Protein AF-A0A7V1JK53-F1 (afdb_monomer)

Structure (mmCIF, N/CA/C/O backbone):
data_AF-A0A7V1JK53-F1
#
_entry.id  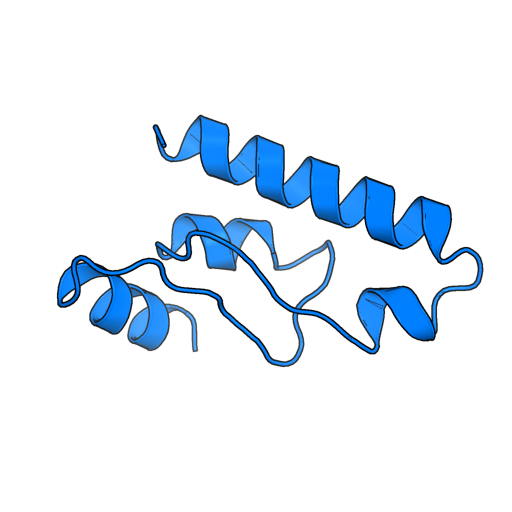 AF-A0A7V1JK53-F1
#
loop_
_atom_site.group_PDB
_atom_site.id
_atom_site.type_symbol
_atom_site.label_atom_id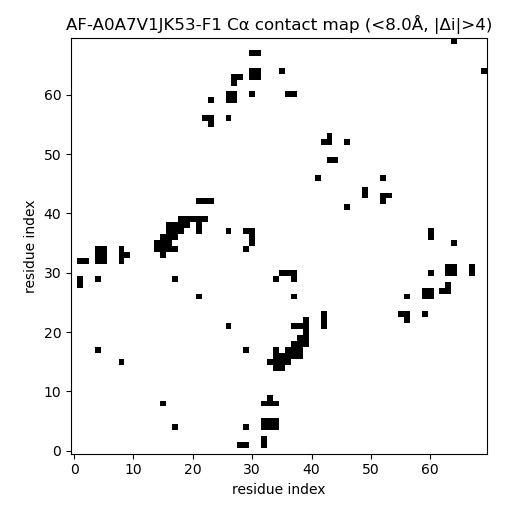
_atom_site.label_alt_id
_atom_site.label_comp_id
_atom_site.label_asym_id
_atom_site.label_entity_id
_atom_site.label_seq_id
_atom_site.pdbx_PDB_ins_code
_atom_site.Cartn_x
_atom_site.Cartn_y
_atom_site.Cartn_z
_atom_site.occupancy
_atom_site.B_iso_or_equiv
_atom_site.auth_seq_id
_atom_site.auth_comp_id
_atom_site.auth_asym_id
_atom_site.auth_atom_id
_atom_site.pdbx_PDB_model_num
ATOM 1 N N . GLY A 1 1 ? -14.472 -3.279 -2.982 1.00 84.81 1 GLY A N 1
ATOM 2 C CA . GLY A 1 1 ? -14.198 -1.873 -3.347 1.00 84.81 1 GLY A CA 1
ATOM 3 C C . GLY A 1 1 ? -13.909 -1.068 -2.095 1.00 84.81 1 GLY A C 1
ATOM 4 O O . GLY A 1 1 ? -13.899 -1.661 -1.020 1.00 84.81 1 GLY A O 1
ATOM 5 N N . LEU A 1 2 ? -13.671 0.241 -2.220 1.00 97.31 2 LEU A N 1
ATOM 6 C CA . LEU A 1 2 ? -13.286 1.098 -1.089 1.00 97.31 2 LEU A CA 1
ATOM 7 C C . LEU A 1 2 ? -14.400 1.234 -0.040 1.00 97.31 2 LEU A C 1
ATOM 9 O O . LEU A 1 2 ? -14.103 1.218 1.149 1.00 97.31 2 LEU A O 1
ATOM 13 N N . GLU A 1 3 ? -15.671 1.275 -0.446 1.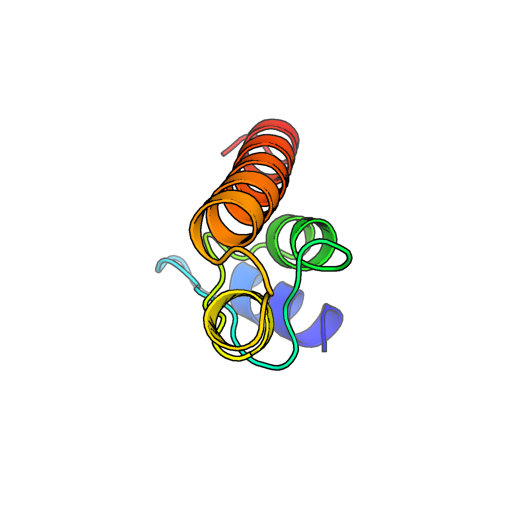00 97.94 3 GLU A N 1
ATOM 14 C CA . GLU A 1 3 ? -16.800 1.373 0.488 1.00 97.94 3 GLU A CA 1
ATOM 15 C C . GLU A 1 3 ? -16.884 0.142 1.396 1.00 97.94 3 GLU A C 1
ATOM 17 O O . GLU A 1 3 ? -16.993 0.267 2.613 1.00 97.94 3 GLU A O 1
ATOM 22 N N . GLY A 1 4 ? -16.766 -1.054 0.809 1.00 98.06 4 GLY A N 1
ATOM 23 C CA . GLY A 1 4 ? -16.758 -2.307 1.567 1.00 98.06 4 GLY A CA 1
ATOM 24 C C . GLY A 1 4 ? -15.529 -2.440 2.471 1.00 98.06 4 GLY A C 1
ATOM 25 O O . GLY A 1 4 ? -15.641 -2.942 3.584 1.00 98.06 4 GLY A O 1
ATOM 26 N N . LEU A 1 5 ? -14.366 -1.938 2.036 1.00 98.25 5 LEU A N 1
ATOM 27 C CA . LEU A 1 5 ? -13.183 -1.852 2.897 1.00 98.25 5 LEU A CA 1
ATOM 28 C C . LEU A 1 5 ? -13.460 -0.952 4.110 1.00 98.25 5 LEU A C 1
ATOM 30 O O . LEU A 1 5 ? -13.214 -1.367 5.239 1.00 98.25 5 LEU A O 1
ATOM 34 N N . ALA A 1 6 ? -14.038 0.230 3.890 1.00 98.19 6 ALA A N 1
ATOM 35 C CA . ALA A 1 6 ? -14.383 1.160 4.961 1.00 98.19 6 ALA A CA 1
ATOM 36 C C . ALA A 1 6 ? -15.457 0.621 5.910 1.00 98.19 6 ALA A C 1
ATOM 38 O O . ALA A 1 6 ? -15.458 0.918 7.105 1.00 98.19 6 ALA A O 1
ATOM 39 N N . GLU A 1 7 ? -16.396 -0.175 5.409 1.00 98.38 7 GLU A N 1
ATOM 40 C CA . GLU A 1 7 ? -17.334 -0.906 6.252 1.00 98.38 7 GLU A CA 1
ATOM 41 C C . GLU A 1 7 ? -16.612 -1.920 7.144 1.00 98.38 7 GLU A C 1
ATOM 43 O O . GLU A 1 7 ? -16.790 -1.870 8.358 1.00 98.38 7 GL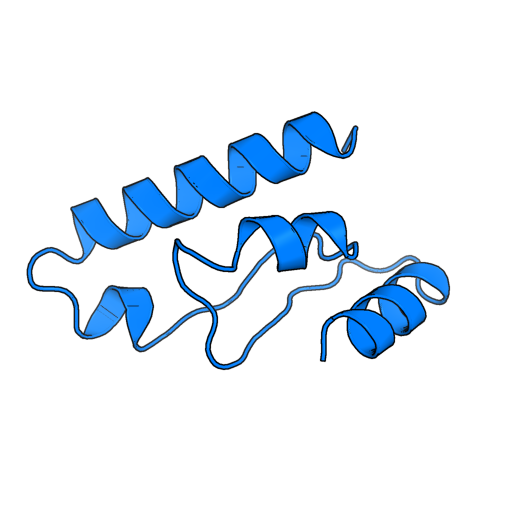U A O 1
ATOM 48 N N . VAL A 1 8 ? -15.745 -2.769 6.587 1.00 97.94 8 VAL A N 1
ATOM 49 C CA . VAL A 1 8 ? -14.980 -3.753 7.369 1.00 97.94 8 VAL A CA 1
ATOM 50 C C . VAL A 1 8 ? -14.118 -3.068 8.429 1.00 97.94 8 VAL A C 1
ATOM 52 O O . VAL A 1 8 ? -14.208 -3.427 9.601 1.00 97.94 8 VAL A O 1
ATOM 55 N N . CYS A 1 9 ? -13.351 -2.041 8.052 1.00 97.31 9 CYS A N 1
ATOM 56 C CA . CYS A 1 9 ? -12.483 -1.295 8.967 1.00 97.31 9 CYS A CA 1
ATOM 57 C C . CYS A 1 9 ? -13.245 -0.651 10.139 1.00 97.31 9 CYS A C 1
ATOM 59 O O . CYS A 1 9 ? -12.678 -0.500 11.214 1.00 97.31 9 CYS A O 1
ATOM 61 N N . ARG A 1 10 ? -14.527 -0.295 9.969 1.00 97.38 10 ARG A N 1
ATOM 62 C CA . ARG A 1 10 ? -15.364 0.249 11.058 1.00 97.38 10 ARG A CA 1
ATOM 63 C C . ARG A 1 10 ? -15.887 -0.811 12.030 1.00 97.38 10 ARG A C 1
ATOM 65 O O . ARG A 1 10 ? -16.258 -0.458 13.145 1.00 97.38 10 ARG A O 1
ATOM 72 N N . HIS A 1 11 ? -15.943 -2.078 11.623 1.00 98.06 11 HIS A N 1
ATOM 73 C CA . HIS A 1 11 ? -16.522 -3.166 12.421 1.00 98.06 11 HIS A CA 1
ATOM 74 C C . HIS A 1 11 ? -15.485 -4.023 13.149 1.00 98.06 11 HIS A C 1
ATOM 76 O O . HIS A 1 11 ? -15.855 -4.861 13.972 1.00 98.06 11 HIS A O 1
ATOM 82 N N . VAL A 1 12 ? -14.197 -3.839 12.861 1.00 97.69 12 VAL A N 1
ATOM 83 C CA . VAL A 1 12 ? -13.118 -4.620 13.469 1.00 97.69 12 VAL A CA 1
ATOM 84 C C . VAL A 1 12 ? -12.133 -3.710 14.187 1.00 97.69 12 VAL A C 1
ATOM 86 O O . VAL A 1 12 ? -11.902 -2.577 13.785 1.00 97.69 12 VAL A O 1
ATOM 89 N N . SER A 1 13 ? -11.533 -4.221 15.259 1.00 96.19 13 SER A N 1
ATOM 90 C CA . SER A 1 13 ? -10.484 -3.516 16.011 1.00 96.19 13 SER A CA 1
ATOM 91 C C . SER A 1 13 ? -9.086 -4.096 15.772 1.00 96.19 13 SER A C 1
ATOM 93 O O . SER A 1 13 ? -8.119 -3.635 16.371 1.00 96.19 13 SER A O 1
ATOM 95 N N . ILE A 1 14 ? -8.977 -5.132 14.934 1.00 97.69 14 ILE A N 1
ATOM 96 C CA . ILE A 1 14 ? -7.693 -5.713 14.525 1.00 97.69 14 ILE A CA 1
ATOM 97 C C . ILE A 1 14 ? -7.105 -4.938 13.338 1.00 97.69 14 ILE A C 1
ATOM 99 O O . ILE A 1 14 ? -7.876 -4.373 12.561 1.00 97.69 14 ILE A O 1
ATOM 103 N N . PRO A 1 15 ? -5.772 -4.954 13.146 1.00 97.62 15 PRO A N 1
ATOM 104 C CA . PRO A 1 15 ? -5.152 -4.316 11.991 1.00 97.62 15 PRO A CA 1
ATOM 105 C C . PRO A 1 15 ? -5.664 -4.876 10.657 1.00 97.62 15 PRO A C 1
ATOM 107 O O . PRO A 1 15 ? -5.737 -6.096 10.481 1.00 97.62 15 PRO A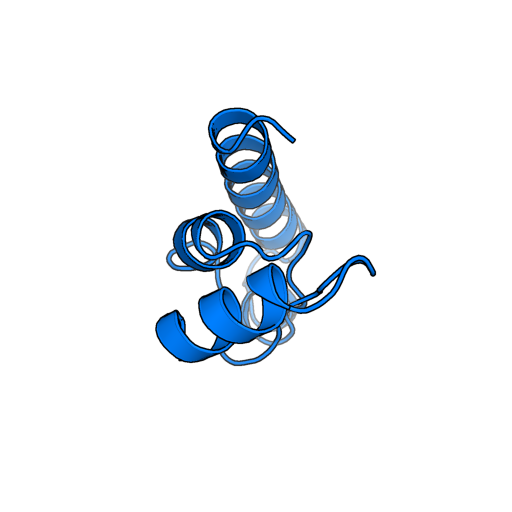 O 1
ATOM 110 N N . VAL A 1 16 ? -5.959 -3.995 9.698 1.00 98.06 16 VAL A N 1
ATOM 111 C CA . VAL A 1 16 ? -6.457 -4.359 8.361 1.00 98.06 16 VAL A CA 1
ATOM 112 C C . VAL A 1 16 ? -5.426 -4.023 7.287 1.00 98.06 16 VAL A C 1
ATOM 114 O O . VAL A 1 16 ? -5.001 -2.878 7.145 1.00 98.06 16 VAL A O 1
ATOM 117 N N . VAL A 1 17 ? -5.065 -5.016 6.472 1.00 98.19 17 VAL A N 1
ATOM 118 C CA . VAL A 1 17 ? -4.209 -4.836 5.291 1.00 98.19 17 VAL A CA 1
ATOM 119 C C . VAL A 1 17 ? -5.015 -5.132 4.033 1.00 98.19 17 VAL A C 1
ATOM 121 O O . VAL A 1 17 ? -5.545 -6.230 3.872 1.00 98.19 17 VAL A O 1
ATOM 124 N N . ALA A 1 18 ? -5.094 -4.159 3.128 1.00 98.19 18 ALA A N 1
ATOM 125 C CA . ALA A 1 18 ? -5.797 -4.310 1.857 1.00 98.19 18 ALA A CA 1
ATOM 126 C C . ALA A 1 18 ? -4.877 -4.882 0.765 1.00 98.19 18 ALA A C 1
ATOM 128 O O . ALA A 1 18 ? -3.687 -4.571 0.713 1.00 98.19 18 ALA A O 1
ATOM 129 N N . ILE A 1 19 ? -5.432 -5.688 -0.143 1.00 97.94 19 ILE A N 1
ATOM 130 C CA . ILE A 1 19 ? -4.717 -6.283 -1.280 1.00 97.94 19 ILE A CA 1
ATOM 131 C C . ILE A 1 19 ? -5.602 -6.297 -2.532 1.00 97.94 19 ILE A C 1
ATOM 133 O O . ILE A 1 19 ? -6.826 -6.359 -2.433 1.00 97.94 19 ILE A O 1
ATOM 137 N N . GLY A 1 20 ? -4.968 -6.282 -3.709 1.00 95.88 20 GLY A N 1
ATOM 138 C CA . GLY A 1 20 ? -5.622 -6.456 -5.011 1.00 95.88 20 GLY A CA 1
ATOM 139 C C . GLY A 1 20 ? -5.634 -5.176 -5.845 1.00 95.88 20 GLY A C 1
ATOM 140 O O . GLY A 1 20 ? -6.356 -4.236 -5.544 1.00 95.88 20 GLY A O 1
ATOM 141 N N . GLY A 1 21 ? -4.825 -5.136 -6.910 1.00 96.75 21 GLY A N 1
ATOM 142 C CA . GLY A 1 21 ? -4.779 -3.996 -7.840 1.00 96.75 21 GLY A CA 1
ATOM 143 C C . GLY A 1 21 ? -4.265 -2.675 -7.244 1.00 96.75 21 GLY A C 1
ATOM 144 O O . GLY A 1 21 ? -4.468 -1.618 -7.841 1.00 96.75 21 GLY A O 1
ATOM 145 N N . ILE A 1 22 ? -3.615 -2.713 -6.078 1.00 98.31 22 ILE A N 1
ATOM 146 C CA . ILE A 1 22 ? -3.108 -1.517 -5.394 1.00 98.31 22 ILE A CA 1
ATOM 147 C C . ILE A 1 22 ? -1.775 -1.067 -6.012 1.00 98.31 22 ILE A C 1
ATOM 149 O O . ILE A 1 22 ? -0.921 -1.895 -6.335 1.00 98.31 22 ILE A O 1
ATOM 153 N N . ASN A 1 23 ? -1.602 0.244 -6.169 1.00 98.00 23 ASN A N 1
ATOM 154 C CA . ASN A 1 23 ? -0.399 0.911 -6.666 1.00 98.00 23 ASN A CA 1
ATOM 155 C C . ASN A 1 23 ? -0.265 2.332 -6.071 1.00 98.00 23 ASN A C 1
ATOM 157 O O . ASN A 1 23 ? -1.076 2.755 -5.247 1.00 98.00 23 ASN A O 1
ATOM 161 N N . GLU A 1 24 ? 0.760 3.080 -6.486 1.00 97.12 24 GLU A N 1
ATOM 162 C CA . GLU A 1 24 ? 1.050 4.432 -5.977 1.00 97.12 24 GLU A CA 1
ATOM 163 C C . GLU A 1 24 ? -0.074 5.459 -6.216 1.00 97.12 24 GLU A C 1
ATOM 165 O O . GLU A 1 24 ? -0.158 6.441 -5.486 1.00 97.12 24 GLU A O 1
ATOM 170 N N . HIS A 1 25 ? -0.973 5.226 -7.177 1.00 97.81 25 HIS A N 1
ATOM 171 C CA . HIS A 1 25 ? -2.064 6.149 -7.503 1.00 97.81 25 HIS A CA 1
ATOM 172 C C . HIS A 1 25 ? -3.329 5.930 -6.664 1.00 97.81 25 HIS A C 1
ATOM 174 O O . HIS A 1 25 ? -4.147 6.840 -6.564 1.00 97.81 25 HIS A O 1
ATOM 180 N N . ASN A 1 26 ? -3.520 4.743 -6.074 1.00 98.19 26 ASN A N 1
ATOM 181 C CA . ASN A 1 26 ? -4.727 4.417 -5.300 1.00 98.19 26 ASN A CA 1
ATOM 182 C C . ASN A 1 26 ? -4.456 4.044 -3.832 1.00 98.19 26 ASN A C 1
ATOM 184 O O . ASN A 1 26 ? -5.399 3.993 -3.044 1.00 98.19 26 ASN A O 1
ATOM 188 N N . ALA A 1 27 ? -3.196 3.834 -3.435 1.00 98.31 27 ALA A N 1
ATOM 189 C CA . ALA A 1 27 ? -2.849 3.454 -2.067 1.00 98.31 27 ALA A CA 1
ATOM 190 C C . ALA A 1 27 ? -3.315 4.477 -1.015 1.00 98.31 27 ALA A C 1
ATOM 192 O O . ALA A 1 27 ? -3.737 4.070 0.064 1.00 98.31 27 ALA A O 1
ATOM 193 N N . ALA A 1 28 ? -3.302 5.778 -1.328 1.00 98.38 28 ALA A N 1
ATOM 194 C CA . ALA A 1 28 ? -3.802 6.811 -0.417 1.00 98.38 28 ALA A CA 1
ATOM 195 C C . ALA A 1 28 ? -5.284 6.599 -0.071 1.00 98.38 28 ALA A C 1
ATOM 197 O O . ALA A 1 28 ? -5.621 6.474 1.102 1.00 98.38 28 ALA A O 1
ATOM 198 N N . ALA A 1 29 ? -6.142 6.428 -1.082 1.00 98.38 29 ALA A N 1
ATOM 199 C CA . ALA A 1 29 ? -7.574 6.197 -0.892 1.00 98.38 29 ALA A CA 1
ATOM 200 C C . ALA A 1 29 ? -7.867 4.905 -0.105 1.00 98.38 29 ALA A C 1
ATOM 202 O O . ALA A 1 29 ? -8.833 4.830 0.649 1.00 98.38 29 ALA A O 1
ATOM 203 N N . VAL A 1 30 ? -7.019 3.881 -0.251 1.00 98.38 30 VAL A N 1
ATOM 204 C CA . VAL A 1 30 ? -7.122 2.627 0.513 1.00 98.38 30 VAL A CA 1
ATOM 205 C C . VAL A 1 30 ? -6.831 2.848 2.001 1.00 98.38 30 VAL A C 1
ATOM 207 O O . VAL A 1 30 ? -7.550 2.325 2.852 1.00 98.38 30 VAL A O 1
ATOM 210 N N . ILE A 1 31 ? -5.803 3.636 2.322 1.00 98.38 31 ILE A N 1
ATOM 211 C CA . ILE A 1 31 ? -5.485 4.005 3.707 1.00 98.38 31 ILE A CA 1
ATOM 212 C C . ILE A 1 31 ? -6.566 4.923 4.287 1.00 98.38 31 ILE A C 1
ATOM 214 O O . ILE A 1 31 ? -7.013 4.704 5.409 1.00 98.38 31 ILE A O 1
ATOM 218 N N . GLU A 1 32 ? -7.030 5.913 3.523 1.00 97.62 32 GLU A N 1
ATOM 219 C CA . GLU A 1 32 ? -8.115 6.825 3.913 1.00 97.62 32 GLU A CA 1
ATOM 220 C C . GLU A 1 32 ? -9.433 6.084 4.172 1.00 97.62 32 GLU A C 1
ATOM 222 O O . GLU A 1 32 ? -10.166 6.441 5.093 1.00 97.62 32 GLU A O 1
ATOM 227 N N . ALA A 1 33 ? -9.699 5.000 3.435 1.00 97.56 33 ALA A N 1
ATOM 228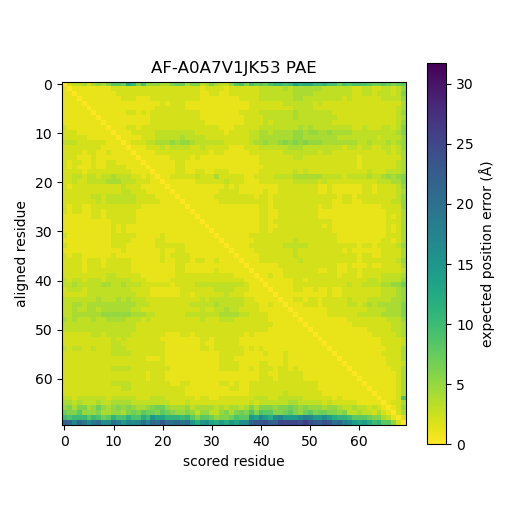 C CA . ALA A 1 33 ? -10.832 4.110 3.682 1.00 97.56 33 ALA A CA 1
ATOM 229 C C . ALA A 1 33 ? -10.726 3.339 5.012 1.00 97.56 33 ALA A C 1
ATOM 231 O O . ALA A 1 33 ? -11.705 2.742 5.445 1.00 97.56 33 ALA A O 1
ATOM 232 N N . GLY A 1 34 ? -9.574 3.358 5.684 1.00 97.56 34 GLY A N 1
ATOM 233 C CA . GLY A 1 34 ? -9.403 2.814 7.029 1.00 97.56 34 GLY A CA 1
ATOM 234 C C . GLY A 1 34 ? -8.408 1.663 7.136 1.00 97.56 34 GLY A C 1
ATOM 235 O O . GLY A 1 34 ? -8.200 1.174 8.245 1.00 97.56 34 GLY A O 1
ATOM 236 N N . ALA A 1 35 ? -7.782 1.236 6.035 1.00 98.19 35 ALA A N 1
ATOM 237 C CA . ALA A 1 35 ? -6.734 0.224 6.102 1.00 98.19 35 ALA A CA 1
ATOM 238 C C . ALA A 1 35 ? -5.488 0.758 6.829 1.00 98.19 35 ALA A C 1
ATOM 240 O O . ALA A 1 35 ? -5.088 1.916 6.685 1.00 98.19 35 ALA A O 1
ATOM 241 N N . ASP A 1 36 ? -4.828 -0.117 7.580 1.00 97.75 36 ASP A N 1
ATOM 242 C CA . ASP A 1 36 ? -3.584 0.185 8.293 1.00 97.75 36 ASP A CA 1
ATOM 243 C C . ASP A 1 36 ? -2.349 -0.045 7.420 1.00 97.75 36 ASP A C 1
ATOM 245 O O . ASP A 1 36 ? -1.276 0.504 7.679 1.00 97.75 36 ASP A O 1
ATOM 249 N N . GLY A 1 37 ? -2.510 -0.823 6.349 1.00 97.62 37 GLY A N 1
ATOM 250 C CA . GLY A 1 37 ? -1.476 -1.062 5.360 1.00 97.62 37 GLY A CA 1
ATOM 251 C C . GLY A 1 37 ? -2.020 -1.595 4.041 1.00 97.62 37 GLY A C 1
ATOM 252 O O . GLY A 1 37 ? -3.208 -1.886 3.887 1.00 97.62 37 GLY A O 1
ATOM 253 N N . VAL A 1 38 ? -1.108 -1.748 3.083 1.00 98.44 38 VAL A N 1
ATOM 254 C CA . VAL A 1 38 ? -1.397 -2.308 1.762 1.00 98.44 38 VAL A CA 1
ATOM 255 C C . VAL A 1 38 ? -0.398 -3.402 1.411 1.00 98.44 38 VAL A C 1
ATOM 257 O O . VAL A 1 38 ? 0.784 -3.308 1.741 1.00 98.44 38 VAL A O 1
ATOM 260 N N . ALA A 1 39 ? -0.873 -4.421 0.705 1.00 98.19 39 ALA A N 1
ATOM 261 C CA . ALA A 1 39 ? -0.055 -5.447 0.082 1.00 98.19 39 ALA A CA 1
ATOM 262 C C . ALA A 1 39 ? -0.131 -5.313 -1.445 1.00 98.19 39 ALA A C 1
ATOM 264 O O . ALA A 1 39 ? -1.207 -5.139 -2.024 1.00 98.19 39 ALA A O 1
ATOM 265 N N . VAL A 1 40 ? 1.025 -5.402 -2.105 1.00 97.75 40 VAL A N 1
ATOM 266 C CA . VAL A 1 40 ? 1.164 -5.249 -3.559 1.00 97.75 40 VAL A CA 1
ATOM 267 C C . VAL A 1 40 ? 2.093 -6.313 -4.135 1.00 97.7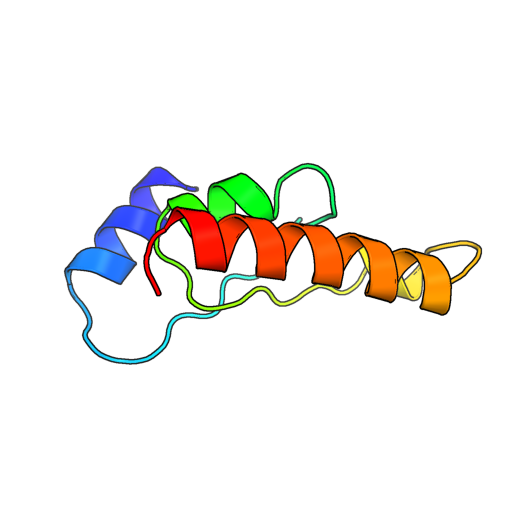5 40 VAL A C 1
ATOM 269 O O . VAL A 1 40 ? 2.994 -6.792 -3.452 1.00 97.75 40 VAL A O 1
ATOM 272 N N . VAL A 1 41 ? 1.889 -6.655 -5.410 1.00 97.44 41 VAL A N 1
ATOM 273 C CA . VAL A 1 41 ? 2.779 -7.554 -6.164 1.00 97.44 41 VAL A CA 1
ATOM 274 C C . VAL A 1 41 ? 3.241 -6.865 -7.443 1.00 97.44 41 VAL A C 1
ATOM 276 O O . VAL A 1 41 ? 4.374 -6.397 -7.510 1.00 97.44 41 VAL A O 1
ATOM 279 N N . SER A 1 42 ? 2.355 -6.731 -8.436 1.00 96.69 42 SER A N 1
ATOM 280 C CA . SER A 1 42 ? 2.706 -6.186 -9.755 1.00 96.69 42 SER A CA 1
ATOM 281 C C . SER A 1 42 ? 3.243 -4.756 -9.684 1.00 96.69 42 SER A C 1
ATOM 283 O O . SER A 1 42 ? 4.242 -4.461 -10.325 1.00 96.69 42 SER A O 1
ATOM 285 N N . ALA A 1 43 ? 2.673 -3.898 -8.832 1.00 96.62 43 ALA A N 1
ATOM 286 C CA . ALA A 1 43 ? 3.111 -2.506 -8.685 1.00 96.62 43 ALA A CA 1
ATOM 287 C C . ALA A 1 43 ? 4.597 -2.338 -8.303 1.00 96.62 43 ALA A C 1
ATOM 289 O O . ALA A 1 43 ? 5.163 -1.278 -8.553 1.00 96.62 43 ALA A O 1
ATOM 290 N N . ILE A 1 44 ? 5.226 -3.364 -7.715 1.00 97.94 44 ILE A N 1
ATOM 291 C CA . ILE A 1 44 ? 6.661 -3.364 -7.396 1.00 97.94 44 ILE A CA 1
ATOM 292 C C . ILE A 1 44 ? 7.416 -4.319 -8.317 1.00 97.94 44 ILE A C 1
ATOM 294 O O . ILE A 1 44 ? 8.372 -3.910 -8.962 1.00 97.94 44 ILE A O 1
ATOM 298 N N . VAL A 1 45 ? 7.000 -5.585 -8.395 1.00 97.56 45 VAL A N 1
ATOM 299 C CA . VAL A 1 45 ? 7.791 -6.654 -9.030 1.00 97.56 45 VAL A CA 1
ATOM 300 C C . VAL A 1 45 ? 7.933 -6.463 -10.543 1.00 97.56 45 VAL A C 1
ATOM 302 O O . VAL A 1 45 ? 8.918 -6.917 -11.115 1.00 97.56 45 VAL A O 1
ATOM 305 N N . THR A 1 46 ? 6.994 -5.774 -11.201 1.00 97.00 46 THR A N 1
ATOM 306 C CA . THR A 1 46 ? 7.081 -5.491 -12.644 1.00 97.00 46 THR A CA 1
ATOM 307 C C . THR A 1 46 ? 7.618 -4.092 -12.951 1.00 97.00 46 THR A C 1
ATOM 309 O O . THR A 1 46 ? 7.581 -3.669 -14.106 1.00 97.00 46 THR A O 1
ATOM 312 N N . ALA A 1 47 ? 8.071 -3.339 -11.945 1.00 97.69 47 ALA A N 1
ATOM 313 C CA . ALA A 1 47 ? 8.626 -2.010 -12.155 1.00 97.69 47 ALA A CA 1
ATOM 314 C C . ALA A 1 47 ? 10.051 -2.095 -12.740 1.00 97.69 47 ALA A C 1
ATOM 316 O O . ALA A 1 47 ? 10.819 -2.968 -12.338 1.00 97.69 47 ALA A O 1
ATOM 317 N N . PRO A 1 48 ? 10.453 -1.153 -13.617 1.00 97.62 48 PRO A N 1
ATOM 318 C CA . PRO A 1 48 ? 11.836 -1.067 -14.099 1.00 97.62 48 PRO A CA 1
ATOM 319 C C . PRO A 1 48 ? 12.861 -0.881 -12.972 1.00 97.62 48 PRO A C 1
ATOM 321 O O . PRO A 1 48 ? 13.988 -1.354 -13.067 1.00 97.62 48 PRO A O 1
ATOM 324 N N . ASP A 1 49 ? 12.451 -0.202 -11.897 1.00 98.25 49 ASP A N 1
ATOM 325 C CA . ASP A 1 49 ? 13.215 -0.047 -10.662 1.00 98.25 49 ASP A CA 1
ATOM 326 C C . ASP A 1 49 ? 12.309 -0.368 -9.467 1.00 98.25 49 ASP A C 1
ATOM 328 O O . ASP A 1 49 ? 11.471 0.438 -9.044 1.00 98.25 49 ASP A O 1
ATOM 332 N N . VAL A 1 50 ? 12.493 -1.571 -8.923 1.00 98.25 50 VAL A N 1
ATOM 333 C CA . VAL A 1 50 ? 11.728 -2.085 -7.781 1.00 98.25 50 VAL A CA 1
ATOM 334 C C . VAL A 1 50 ? 11.971 -1.274 -6.504 1.00 98.25 50 VAL A C 1
ATOM 336 O O . VAL A 1 50 ? 11.062 -1.119 -5.689 1.00 98.25 50 VAL A O 1
ATOM 339 N N . THR A 1 51 ? 13.170 -0.707 -6.336 1.00 98.50 51 THR A N 1
ATOM 340 C CA . THR A 1 51 ? 13.532 0.081 -5.151 1.00 98.50 51 THR A CA 1
ATOM 341 C C . THR A 1 51 ? 12.830 1.429 -5.188 1.00 98.50 51 THR A C 1
ATOM 343 O O . THR A 1 51 ? 12.255 1.861 -4.186 1.00 98.50 51 THR A O 1
ATOM 346 N N . ALA A 1 52 ? 12.836 2.087 -6.348 1.00 98.50 52 ALA A N 1
ATOM 347 C CA . ALA A 1 52 ? 12.129 3.344 -6.540 1.00 98.50 52 ALA A CA 1
ATOM 348 C C . ALA A 1 52 ? 10.608 3.165 -6.405 1.00 98.50 52 ALA A C 1
ATOM 350 O O . ALA A 1 52 ? 9.961 3.978 -5.746 1.00 98.50 52 ALA A O 1
ATOM 351 N N . ALA A 1 53 ? 10.041 2.087 -6.959 1.00 98.50 53 ALA A N 1
ATOM 352 C CA . ALA A 1 53 ? 8.615 1.778 -6.829 1.00 98.50 53 ALA A CA 1
ATOM 353 C C . ALA A 1 53 ? 8.202 1.528 -5.369 1.00 98.50 53 ALA A C 1
ATOM 355 O O . ALA A 1 53 ? 7.239 2.124 -4.883 1.00 98.50 53 ALA A O 1
ATOM 356 N N . ALA A 1 54 ? 8.968 0.711 -4.636 1.00 98.50 54 ALA A N 1
ATOM 357 C CA . ALA A 1 54 ? 8.723 0.469 -3.216 1.00 98.50 54 ALA A CA 1
ATOM 358 C C . ALA A 1 54 ? 8.820 1.761 -2.387 1.00 98.50 54 ALA A C 1
ATOM 360 O O . ALA A 1 54 ? 7.996 1.993 -1.502 1.00 98.50 54 ALA A O 1
ATOM 361 N N . ARG A 1 55 ? 9.797 2.628 -2.693 1.00 98.69 55 ARG A N 1
ATOM 362 C CA . ARG A 1 55 ? 9.976 3.917 -2.013 1.00 98.69 55 ARG A CA 1
ATOM 363 C C . ARG A 1 55 ? 8.784 4.850 -2.229 1.00 98.69 55 ARG A C 1
ATOM 365 O O . ARG A 1 55 ? 8.243 5.340 -1.242 1.00 98.69 55 ARG A O 1
ATOM 372 N N . ARG A 1 56 ? 8.342 5.038 -3.478 1.00 98.50 56 ARG A N 1
ATOM 373 C CA . ARG A 1 56 ? 7.176 5.881 -3.799 1.00 98.50 56 ARG A CA 1
ATOM 374 C C . ARG A 1 56 ? 5.914 5.380 -3.110 1.00 98.50 56 ARG A C 1
ATOM 376 O O . ARG A 1 56 ? 5.207 6.154 -2.472 1.00 98.50 56 ARG A O 1
ATOM 383 N N . LEU A 1 57 ? 5.657 4.072 -3.172 1.00 98.50 57 LEU A N 1
ATOM 384 C CA . LEU A 1 57 ? 4.492 3.488 -2.513 1.00 98.50 57 LEU A CA 1
ATOM 385 C C . LEU A 1 57 ? 4.536 3.698 -0.993 1.00 98.50 57 LEU A C 1
ATOM 387 O O . LEU A 1 57 ? 3.525 4.056 -0.391 1.00 98.50 57 LEU A O 1
ATOM 391 N N . ARG A 1 58 ? 5.712 3.525 -0.375 1.00 98.38 58 ARG A N 1
ATOM 392 C CA . ARG A 1 58 ? 5.905 3.799 1.051 1.00 98.38 58 ARG A CA 1
ATOM 393 C C . ARG A 1 58 ? 5.608 5.260 1.390 1.00 98.38 5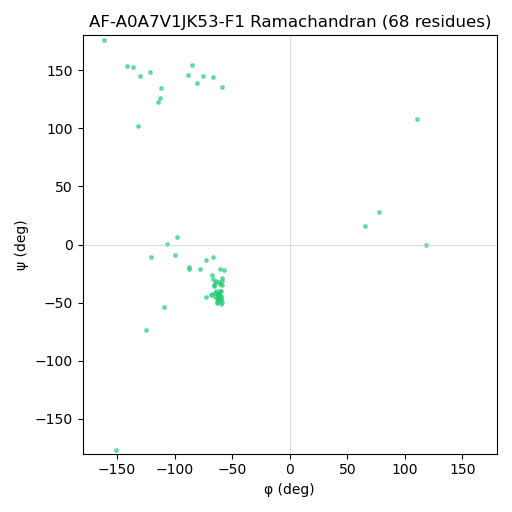8 ARG A C 1
ATOM 395 O O . ARG A 1 58 ? 4.923 5.510 2.374 1.00 98.38 58 ARG A O 1
ATOM 402 N N . GLU A 1 59 ? 6.104 6.210 0.602 1.00 98.50 59 GLU A N 1
ATOM 403 C CA . GLU A 1 59 ? 5.866 7.645 0.814 1.00 98.50 59 GLU A CA 1
ATOM 404 C C . GLU A 1 59 ? 4.372 7.991 0.768 1.00 98.50 59 GLU A C 1
ATOM 406 O O . GLU A 1 59 ? 3.884 8.683 1.662 1.00 98.50 59 GLU A O 1
ATOM 411 N N . VAL A 1 60 ? 3.632 7.444 -0.204 1.00 98.38 60 VAL A N 1
ATOM 412 C CA . VAL A 1 60 ? 2.174 7.623 -0.320 1.00 98.38 60 VAL A CA 1
ATO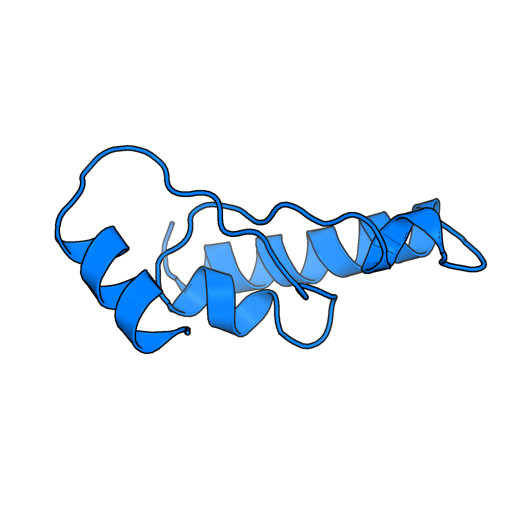M 413 C C . VAL A 1 60 ? 1.443 7.070 0.907 1.00 98.38 60 VAL A C 1
ATOM 415 O O . VAL A 1 60 ? 0.603 7.757 1.488 1.00 98.38 60 VAL A O 1
ATOM 418 N N . VAL A 1 61 ? 1.775 5.847 1.333 1.00 98.19 61 VAL A N 1
ATOM 419 C CA . VAL A 1 61 ? 1.134 5.196 2.489 1.00 98.19 61 VAL A CA 1
ATOM 420 C C . VAL A 1 61 ? 1.425 5.950 3.788 1.00 98.19 61 VAL A C 1
ATOM 422 O O . VAL A 1 61 ? 0.516 6.190 4.577 1.00 98.19 61 VAL A O 1
ATOM 425 N N . GLU A 1 62 ? 2.674 6.355 4.012 1.00 97.94 62 GLU A N 1
ATOM 426 C CA . GLU A 1 62 ? 3.084 7.118 5.198 1.00 97.94 62 GLU A CA 1
ATOM 427 C C . GLU A 1 62 ? 2.401 8.491 5.253 1.00 97.94 62 GLU A C 1
ATOM 429 O O . GLU A 1 62 ? 1.929 8.905 6.312 1.00 97.94 62 GLU A O 1
ATOM 434 N N . ALA A 1 63 ? 2.310 9.193 4.118 1.00 97.88 63 ALA A N 1
ATOM 435 C CA . ALA A 1 63 ? 1.607 10.470 4.034 1.00 97.88 63 ALA A CA 1
ATOM 436 C C . ALA A 1 63 ? 0.111 10.312 4.354 1.00 97.88 63 ALA A C 1
ATOM 438 O O . ALA A 1 63 ? -0.417 11.051 5.184 1.00 97.88 63 ALA A O 1
ATOM 439 N N . ALA A 1 64 ? -0.551 9.311 3.768 1.00 97.75 64 ALA A N 1
ATOM 440 C CA . ALA A 1 64 ? -1.967 9.046 4.015 1.00 97.75 64 ALA A CA 1
ATOM 441 C C . ALA A 1 64 ? -2.243 8.636 5.475 1.00 97.75 64 ALA A C 1
ATOM 443 O O . ALA A 1 64 ? -3.208 9.107 6.077 1.00 97.75 64 ALA A O 1
ATOM 444 N N . ARG A 1 65 ? -1.371 7.819 6.089 1.00 95.81 65 ARG A N 1
ATOM 445 C CA . ARG A 1 65 ? -1.500 7.433 7.507 1.00 95.81 65 ARG A CA 1
ATOM 446 C C . ARG A 1 65 ? -1.406 8.639 8.442 1.00 95.81 65 ARG A C 1
ATOM 448 O O . ARG A 1 65 ? -2.237 8.760 9.337 1.00 95.81 65 ARG A O 1
ATOM 455 N N . LYS A 1 66 ? -0.457 9.550 8.192 1.00 95.00 66 LYS A N 1
ATOM 456 C CA . LYS A 1 66 ? -0.319 10.798 8.962 1.00 95.00 66 LYS A CA 1
ATOM 457 C C . LYS A 1 66 ? -1.565 11.676 8.851 1.00 95.00 66 LYS A C 1
ATOM 459 O O . LYS A 1 66 ? -2.037 12.179 9.864 1.00 95.00 66 LYS A O 1
ATOM 464 N N . SER A 1 67 ? -2.122 11.822 7.649 1.00 91.69 67 SER A N 1
ATOM 465 C CA . SER A 1 67 ? -3.345 12.606 7.428 1.00 91.69 67 SER A CA 1
ATOM 466 C C . SER A 1 67 ? -4.589 11.989 8.077 1.00 91.69 67 SER A C 1
ATOM 468 O O . SER A 1 67 ? -5.481 12.726 8.487 1.00 91.69 67 SER A O 1
ATOM 470 N N . ARG A 1 68 ? -4.649 10.656 8.220 1.00 88.88 68 ARG A N 1
ATOM 471 C CA . ARG A 1 68 ? -5.746 9.946 8.906 1.00 88.88 68 ARG A CA 1
ATOM 472 C C . ARG A 1 68 ? -5.712 10.107 10.437 1.00 88.88 68 ARG A C 1
ATOM 474 O O . ARG A 1 68 ? -6.703 9.802 11.092 1.00 88.88 68 ARG A O 1
ATOM 481 N N . GLY A 1 69 ? -4.608 10.601 11.005 1.00 76.81 69 GLY A N 1
ATOM 482 C CA . GLY A 1 69 ? -4.438 10.743 12.456 1.00 76.81 69 GLY A CA 1
ATOM 483 C C . GLY A 1 69 ? -4.102 9.430 13.172 1.00 76.81 69 GLY A C 1
ATOM 484 O O . GLY A 1 69 ? -4.466 9.273 14.337 1.00 76.81 69 GLY A O 1
ATOM 485 N N . ALA A 1 70 ? -3.454 8.496 12.466 1.00 57.72 70 ALA A N 1
ATOM 486 C CA . ALA A 1 70 ? -2.949 7.234 13.012 1.00 57.72 70 ALA A CA 1
ATOM 487 C C . ALA A 1 70 ? -1.514 7.354 13.548 1.00 57.72 70 ALA A C 1
ATOM 489 O O . ALA A 1 70 ? -0.730 8.152 12.983 1.00 57.72 70 ALA A O 1
#

Foldseek 3Di:
DLQVLLVVLVVDPDAAEDEDPDALVCLLSNVVSRHLYYDDDCQQVVDPHNVVRVVSSVVSNVVSNVVSVD

pLDDT: mean 96.54, std 5.67, range [57.72, 98.69]

Sequence (70 aa):
GLEGLAEVCRHVSIPVVAIGGINEHNAAAVIEAGADGVAVVSAIVTAPDVTAAARRLREVVEAARKSRGA

Mean predicted aligned error: 2.37 Å

Nearest PDB structures (foldseek):
  1xi3-assembly1_B  TM=9.860E-01  e=4.267E-05  Pyrococcus furiosus
  1yad-assembly1_B  TM=9.347E-01  e=2.029E-04  Bacillus subtilis
  3qh2-assembly2_C  TM=9.331E-01  e=2.771E-04  Bacillus subtilis
  1yad-assembly2_D  TM=9.128E-01  e=3.341E-04  Bacillus subtilis
  3qh2-assembly1_B  TM=9.258E-01  e=5.503E-04  Bacillus subtilis

Radius of gyration: 12.09 Å; Cα contacts (8 Å, |Δi|>4): 83; chains: 1; bounding box: 31×20×30 Å

Secondary structure (DSSP, 8-state):
-HHHHHHHHHH--S--EEESS--TTTHHHHHHTT-SEEE-SHHHHTSS-HHHHHHHHHHHHHHHHHHHT-

Solvent-accessible surface area (backbone atoms only — not comparable to full-atom values): 4045 Å² total; per-residue (Å²): 108,64,68,58,47,30,50,50,46,73,76,48,91,67,92,42,69,46,70,74,96,44,39,72,90,48,40,36,61,48,33,66,34,51,32,77,45,76,48,71,55,64,56,28,77,72,39,99,49,43,68,60,37,48,48,52,38,49,52,40,44,54,52,29,38,56,75,69,71,105